Protein AF-A0A535DLZ4-F1 (afdb_monomer)

Sequence (95 aa):
MPPQVMLQLVRQTFESFIEKREPRIKQYFPFAGERAGAFIVEAGSAEELSDVITDLPYSGVVDVTIHPLTTIEQSLKTIKKAEQRAAQMAPAIAR

Mean predicted aligned error: 6.4 Å

Solvent-accessible surface area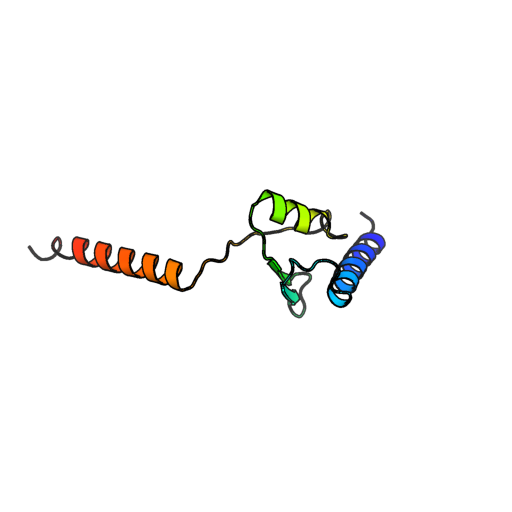 (backbone atoms only — not comparable to full-atom values): 5992 Å² total; per-residue (Å²): 130,60,71,70,58,54,54,49,26,45,48,53,37,55,51,38,57,76,68,53,73,55,78,43,56,73,45,78,44,76,41,89,98,52,102,49,64,50,72,45,69,66,58,97,43,72,65,54,44,47,52,59,49,63,71,37,67,37,40,93,79,56,89,86,86,87,76,90,83,77,54,71,67,60,50,51,54,51,51,54,55,48,53,54,52,54,60,70,60,58,79,75,77,83,121

Radius of gyration: 20.6 Å; Cα contacts (8 Å, |Δi|>4): 52; chains: 1; bounding box: 36×24×64 Å

pLDDT: mean 90.44, std 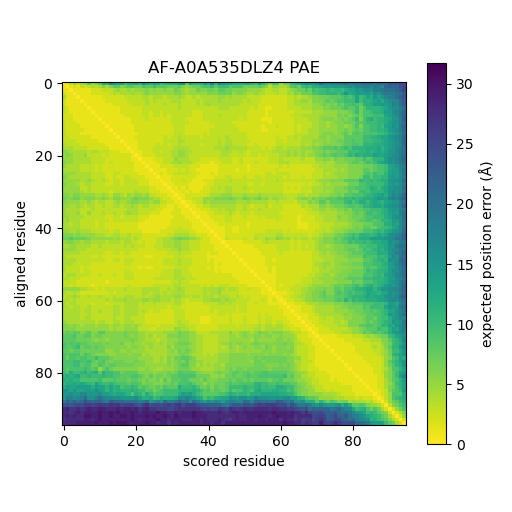9.7, range [42.84, 96.94]

Foldseek 3Di:
DDPVLLVVLVVVLVVCVVVCVDVQFPDKADDPPDPDIDTRGDDPDPVRVVVVLVPRSNSVPDDDDDDDDDDPVVVVVVVVVVVVVVVVPPPPPPD

Structure (mmCIF, N/CA/C/O backbone):
data_AF-A0A535DLZ4-F1
#
_entry.id   AF-A0A535DLZ4-F1
#
loop_
_atom_site.group_PDB
_atom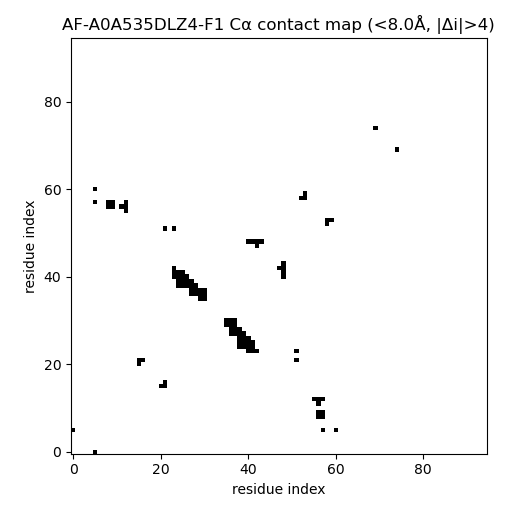_site.id
_atom_site.type_symbol
_atom_site.label_atom_id
_atom_site.label_alt_id
_atom_site.label_comp_id
_atom_site.label_asym_id
_atom_site.label_entity_id
_atom_site.label_seq_id
_atom_site.pdbx_PDB_ins_code
_atom_site.Cartn_x
_atom_site.Cartn_y
_atom_site.Cartn_z
_atom_site.occupancy
_atom_site.B_iso_or_equiv
_atom_site.auth_seq_id
_atom_site.auth_comp_id
_atom_site.auth_asym_id
_atom_site.auth_atom_id
_atom_site.pdbx_PDB_model_num
ATOM 1 N N . MET A 1 1 ? 13.490 -15.076 -13.594 1.00 76.56 1 MET A N 1
ATOM 2 C CA . MET A 1 1 ? 13.636 -13.896 -14.477 1.00 76.56 1 MET A CA 1
ATOM 3 C C . MET A 1 1 ? 15.086 -13.416 -14.436 1.00 76.56 1 MET A C 1
ATOM 5 O O . MET A 1 1 ? 15.669 -13.491 -13.358 1.00 76.56 1 MET A O 1
ATOM 9 N N . PRO A 1 2 ? 15.692 -12.960 -15.549 1.00 90.81 2 PRO A N 1
ATOM 10 C CA . PRO A 1 2 ? 17.043 -12.399 -15.519 1.00 90.81 2 PRO A CA 1
ATOM 11 C C . PRO A 1 2 ? 17.127 -11.165 -14.598 1.00 90.81 2 PRO A C 1
ATOM 13 O O . PRO A 1 2 ? 16.201 -10.348 -14.617 1.00 90.81 2 PRO A O 1
ATOM 16 N N . PRO A 1 3 ? 18.216 -10.977 -13.828 1.00 88.75 3 PRO A N 1
ATOM 17 C CA . PRO A 1 3 ? 18.356 -9.848 -12.902 1.00 88.75 3 PRO A CA 1
ATOM 18 C C . PRO A 1 3 ? 18.161 -8.469 -13.539 1.00 88.75 3 PRO A C 1
ATOM 20 O O . PRO A 1 3 ? 17.556 -7.588 -12.935 1.00 88.75 3 PRO A O 1
ATOM 23 N N . GLN A 1 4 ? 18.621 -8.287 -14.776 1.00 91.88 4 GLN A N 1
ATOM 24 C CA . GLN A 1 4 ? 18.495 -7.031 -15.515 1.00 91.88 4 GLN A CA 1
ATOM 25 C C . GLN A 1 4 ? 17.030 -6.674 -15.780 1.00 91.88 4 GLN A C 1
ATOM 27 O O . GLN A 1 4 ? 16.655 -5.511 -15.669 1.00 91.88 4 GLN A O 1
ATOM 32 N N . VAL A 1 5 ? 16.198 -7.674 -16.082 1.00 92.75 5 VAL A N 1
ATOM 33 C CA . VAL A 1 5 ? 14.765 -7.474 -16.327 1.00 92.75 5 VAL A CA 1
ATOM 34 C C . VAL A 1 5 ? 14.059 -7.102 -15.022 1.00 92.75 5 VAL A C 1
ATOM 36 O O . VAL A 1 5 ? 13.290 -6.149 -15.007 1.00 92.75 5 VAL A O 1
ATOM 39 N N . MET A 1 6 ? 14.393 -7.759 -13.903 1.00 90.62 6 MET A N 1
ATOM 40 C CA . MET A 1 6 ? 13.836 -7.400 -12.589 1.00 90.62 6 MET A CA 1
ATOM 41 C C . MET A 1 6 ? 14.154 -5.947 -12.215 1.00 90.62 6 MET A C 1
ATOM 43 O O . MET A 1 6 ? 13.264 -5.202 -11.817 1.00 90.62 6 MET A O 1
ATOM 47 N N . LEU A 1 7 ? 15.406 -5.515 -12.398 1.00 91.38 7 LEU A N 1
ATOM 48 C CA . LEU A 1 7 ? 15.806 -4.133 -12.121 1.00 91.38 7 LEU A CA 1
ATOM 49 C C . LEU A 1 7 ? 15.072 -3.119 -13.012 1.00 91.38 7 LEU A C 1
ATOM 51 O O . LEU A 1 7 ? 14.743 -2.030 -12.546 1.00 91.38 7 LEU A O 1
ATOM 55 N N . GLN A 1 8 ? 14.784 -3.469 -14.269 1.00 94.12 8 GLN A N 1
ATOM 56 C CA . GLN A 1 8 ? 13.995 -2.618 -15.160 1.00 94.12 8 GLN A CA 1
ATOM 57 C C . GLN A 1 8 ? 12.538 -2.491 -14.704 1.00 94.12 8 GLN A C 1
ATOM 59 O O . GLN A 1 8 ? 12.035 -1.371 -14.672 1.00 94.12 8 GLN A O 1
ATOM 64 N N . LEU A 1 9 ? 11.892 -3.592 -14.307 1.00 93.44 9 LEU A N 1
ATOM 65 C CA . LEU A 1 9 ? 10.520 -3.578 -13.782 1.00 93.44 9 LEU A CA 1
ATOM 66 C C . LEU A 1 9 ? 10.411 -2.747 -12.501 1.00 93.44 9 LEU A C 1
ATOM 68 O O . LEU A 1 9 ? 9.501 -1.931 -12.349 1.00 93.44 9 LEU A O 1
ATOM 72 N N . VAL A 1 10 ? 11.380 -2.906 -11.595 1.00 91.75 10 VAL A N 1
ATOM 73 C CA . VAL A 1 10 ? 11.448 -2.106 -10.369 1.00 91.75 10 VAL A CA 1
ATOM 74 C C . VAL A 1 10 ? 11.596 -0.625 -10.711 1.00 91.75 10 VAL A C 1
ATOM 76 O O . VAL A 1 10 ? 10.802 0.184 -10.237 1.00 91.75 10 VAL A O 1
ATOM 79 N N . ARG A 1 11 ? 12.545 -0.261 -11.585 1.00 93.62 11 ARG A N 1
ATOM 80 C CA . ARG A 1 11 ? 12.735 1.131 -12.022 1.00 93.62 11 ARG A CA 1
ATOM 81 C C . ARG A 1 11 ? 11.459 1.722 -12.627 1.00 93.62 11 ARG A C 1
ATOM 83 O O . ARG A 1 11 ? 11.044 2.788 -12.189 1.00 93.62 11 ARG A O 1
ATOM 90 N N . GLN A 1 12 ? 10.823 1.016 -13.563 1.00 94.81 12 GLN A N 1
ATOM 91 C CA . GLN A 1 12 ? 9.575 1.458 -14.200 1.00 94.81 12 GLN A CA 1
ATOM 92 C C . GLN A 1 12 ? 8.462 1.700 -13.180 1.00 94.81 12 GLN A C 1
ATOM 94 O O . GLN A 1 12 ? 7.699 2.654 -13.306 1.00 94.81 12 GLN A O 1
ATOM 99 N N . THR A 1 13 ? 8.387 0.863 -12.144 1.00 92.94 13 THR A N 1
ATOM 100 C CA . THR A 1 13 ? 7.392 1.031 -11.085 1.00 92.94 13 THR A CA 1
ATOM 101 C C . THR A 1 13 ? 7.632 2.321 -10.296 1.00 92.94 13 THR A C 1
ATOM 103 O O . THR A 1 13 ? 6.716 3.125 -10.139 1.00 92.94 13 THR A O 1
ATOM 106 N N . PHE A 1 14 ? 8.870 2.592 -9.873 1.00 92.50 14 PHE A N 1
ATOM 107 C CA . PHE A 1 14 ? 9.182 3.838 -9.161 1.00 92.50 14 PHE A CA 1
ATOM 108 C C . PHE A 1 14 ? 9.042 5.089 -10.042 1.00 92.50 14 PHE A C 1
ATOM 110 O O . PHE A 1 14 ? 8.547 6.110 -9.566 1.00 92.50 14 PHE A O 1
ATOM 117 N N . GLU A 1 15 ? 9.401 5.012 -11.326 1.00 94.12 15 GLU A N 1
ATOM 118 C CA . GLU A 1 15 ? 9.138 6.078 -12.305 1.00 94.12 15 GLU A CA 1
ATOM 119 C C . GLU A 1 15 ? 7.628 6.363 -12.416 1.00 94.12 15 GLU A C 1
ATOM 121 O O . GLU A 1 15 ? 7.215 7.521 -12.352 1.00 94.12 15 GLU A O 1
ATOM 126 N N . SER A 1 16 ? 6.783 5.324 -12.451 1.00 92.12 16 SER A N 1
ATOM 127 C CA . SER A 1 16 ? 5.321 5.488 -12.491 1.00 92.12 16 SER A CA 1
ATOM 128 C C . SER A 1 16 ? 4.745 6.207 -11.262 1.00 92.12 16 SER A C 1
ATOM 130 O O . SER A 1 16 ? 3.757 6.938 -11.383 1.00 92.12 16 SER A O 1
ATOM 132 N N . PHE A 1 17 ? 5.377 6.056 -10.091 1.00 90.62 17 PHE A N 1
ATOM 133 C CA . PHE A 1 17 ? 4.977 6.750 -8.864 1.00 90.62 17 PHE A CA 1
ATOM 134 C C . PHE A 1 17 ? 5.367 8.228 -8.879 1.00 90.62 17 PHE A C 1
ATOM 136 O O . PHE A 1 17 ? 4.573 9.069 -8.459 1.00 90.62 17 PHE A O 1
ATOM 143 N N . ILE A 1 18 ? 6.547 8.562 -9.413 1.00 91.69 18 ILE A N 1
ATOM 144 C CA . ILE A 1 18 ? 6.967 9.958 -9.623 1.00 91.69 18 ILE A CA 1
ATOM 145 C C . ILE A 1 18 ? 5.992 10.660 -10.576 1.00 91.69 18 ILE A C 1
ATOM 147 O O . ILE A 1 18 ? 5.585 11.796 -10.332 1.00 91.69 18 ILE A O 1
ATOM 151 N N . GLU A 1 19 ? 5.567 9.957 -11.624 1.00 93.38 19 GLU A N 1
ATOM 152 C CA . GLU A 1 19 ? 4.591 10.438 -12.603 1.00 93.38 19 GLU A CA 1
ATOM 153 C C . GLU A 1 19 ? 3.137 10.405 -12.100 1.00 93.38 19 GLU A C 1
ATOM 155 O O . GLU A 1 19 ? 2.240 10.877 -12.797 1.00 93.38 19 GLU A O 1
ATOM 160 N N . LYS A 1 20 ? 2.892 9.880 -10.891 1.00 91.06 20 LYS A N 1
ATOM 161 C CA . LYS A 1 20 ? 1.564 9.765 -10.264 1.00 91.06 20 LYS A CA 1
ATOM 162 C C . LYS A 1 20 ? 0.534 9.047 -11.148 1.00 91.06 20 LYS A C 1
ATOM 164 O O . LYS A 1 20 ? -0.631 9.441 -11.185 1.00 91.06 20 LYS A O 1
ATOM 169 N N . ARG A 1 21 ? 0.955 7.992 -11.858 1.00 92.19 21 ARG A N 1
ATOM 170 C CA . ARG A 1 21 ? 0.079 7.242 -12.780 1.00 92.19 21 ARG A CA 1
ATOM 171 C C . ARG A 1 21 ? -1.056 6.497 -12.079 1.00 92.19 21 ARG A C 1
ATOM 173 O O . ARG A 1 21 ? -2.104 6.311 -12.684 1.00 92.19 21 ARG A O 1
ATOM 180 N N . GLU A 1 22 ? -0.855 6.101 -10.824 1.00 94.38 22 GLU A N 1
ATOM 181 C CA . GLU A 1 22 ? -1.861 5.419 -10.008 1.00 94.38 22 GLU A CA 1
ATOM 182 C C . GLU A 1 22 ? -2.318 6.326 -8.845 1.00 94.38 22 GLU A C 1
ATOM 184 O O . GLU A 1 22 ? -1.636 6.403 -7.819 1.00 94.38 22 GLU A O 1
ATOM 189 N N . PRO A 1 23 ? -3.453 7.042 -8.974 1.00 93.81 23 PRO A N 1
ATOM 190 C CA . PRO A 1 23 ? -3.930 7.992 -7.965 1.00 93.81 23 PRO A CA 1
ATOM 191 C C . PRO A 1 23 ? -4.460 7.337 -6.679 1.00 93.81 23 PRO A C 1
ATOM 193 O O . PRO A 1 23 ? -4.696 8.040 -5.686 1.00 93.81 23 PRO A O 1
ATOM 196 N N . ARG A 1 24 ? -4.684 6.016 -6.671 1.00 95.69 24 ARG A N 1
ATOM 197 C CA . ARG A 1 24 ? -5.092 5.262 -5.474 1.00 95.69 24 ARG A CA 1
ATOM 198 C C . ARG A 1 24 ? -3.930 5.048 -4.506 1.00 95.69 24 ARG A C 1
ATOM 200 O O . ARG A 1 24 ? -4.158 4.964 -3.300 1.00 95.69 24 ARG A O 1
ATOM 207 N N . ILE A 1 25 ? -2.685 5.050 -4.988 1.00 95.44 25 ILE A N 1
ATOM 208 C CA . ILE A 1 25 ? -1.490 5.031 -4.133 1.00 95.44 25 ILE A CA 1
ATOM 209 C C . ILE A 1 25 ? -1.254 6.446 -3.599 1.00 95.44 25 ILE A C 1
ATOM 211 O O . ILE A 1 25 ? -0.789 7.339 -4.304 1.00 95.44 25 ILE A O 1
ATOM 215 N N . LYS A 1 26 ? -1.590 6.669 -2.327 1.00 94.56 26 LYS A N 1
ATOM 216 C CA . LYS A 1 26 ? -1.533 7.997 -1.693 1.00 94.56 26 LYS A CA 1
ATOM 217 C C . LYS A 1 26 ? -0.162 8.342 -1.156 1.00 94.56 26 LYS A C 1
ATOM 219 O O . LYS A 1 26 ? 0.215 9.510 -1.142 1.00 94.56 26 LYS A O 1
ATOM 224 N N . GLN A 1 27 ? 0.549 7.339 -0.657 1.00 93.88 27 GLN A N 1
ATOM 225 C CA . GLN A 1 27 ? 1.867 7.504 -0.062 1.00 93.88 27 GLN A CA 1
ATOM 226 C C . GLN A 1 27 ? 2.729 6.285 -0.364 1.00 93.88 27 GLN A C 1
ATOM 228 O O . GLN A 1 27 ? 2.227 5.163 -0.451 1.00 93.88 27 GLN A O 1
ATOM 233 N N . TYR A 1 28 ? 4.028 6.525 -0.491 1.00 93.69 28 TYR A N 1
ATOM 234 C CA . TYR A 1 28 ? 5.046 5.515 -0.732 1.00 93.69 28 TYR A CA 1
ATOM 235 C C . TYR A 1 28 ? 6.207 5.730 0.238 1.00 93.69 28 TYR A C 1
ATOM 237 O O . TYR A 1 28 ? 6.687 6.847 0.426 1.00 93.69 28 TYR A O 1
ATOM 245 N N . PHE A 1 29 ? 6.662 4.641 0.844 1.00 94.38 29 PHE A N 1
ATOM 246 C CA . PHE A 1 29 ? 7.716 4.625 1.848 1.00 94.38 29 PHE A CA 1
ATOM 247 C C . PHE A 1 29 ? 8.754 3.570 1.465 1.00 94.38 29 PHE A C 1
ATOM 249 O O . PHE A 1 29 ? 8.662 2.432 1.925 1.00 94.38 29 PHE A O 1
ATOM 256 N N . PRO A 1 30 ? 9.721 3.896 0.591 1.00 92.81 30 PRO A N 1
ATOM 257 C CA . PRO A 1 30 ? 10.853 3.010 0.350 1.00 92.81 30 PRO A CA 1
ATOM 258 C C . PRO A 1 30 ? 11.695 2.886 1.627 1.00 92.81 30 PRO A C 1
ATOM 260 O O . PRO A 1 30 ? 12.003 3.891 2.272 1.00 92.81 30 PRO A O 1
ATOM 263 N N . PHE A 1 31 ? 12.068 1.662 2.002 1.00 93.88 31 PHE A N 1
ATOM 264 C CA . PHE A 1 31 ? 12.853 1.412 3.211 1.00 93.88 31 PHE A CA 1
ATOM 265 C C . PHE A 1 31 ? 14.346 1.584 2.917 1.00 93.88 31 PHE A C 1
ATOM 267 O O . PHE A 1 31 ? 14.893 1.009 1.975 1.00 93.88 31 PHE A O 1
ATOM 274 N N . ALA A 1 32 ? 15.021 2.420 3.705 1.00 92.88 32 ALA A N 1
ATOM 275 C CA . ALA A 1 32 ? 16.417 2.764 3.466 1.00 92.88 32 ALA A CA 1
ATOM 276 C C . ALA A 1 32 ? 17.329 1.533 3.614 1.00 92.88 32 ALA A C 1
ATOM 278 O O . ALA A 1 32 ? 17.378 0.913 4.669 1.00 92.88 32 ALA A O 1
ATOM 279 N N . GLY A 1 33 ? 18.084 1.211 2.559 1.00 91.88 33 GLY A N 1
ATOM 280 C CA . GLY A 1 33 ? 19.009 0.070 2.546 1.00 91.88 33 GLY A CA 1
ATOM 281 C C . GLY A 1 33 ? 18.355 -1.286 2.266 1.00 91.88 33 GLY A C 1
ATOM 282 O O . GLY A 1 33 ? 19.062 -2.289 2.184 1.00 91.88 33 GLY A O 1
ATOM 283 N N . GLU A 1 34 ? 17.039 -1.327 2.054 1.00 91.00 34 GLU A N 1
ATOM 284 C CA . GLU A 1 34 ? 16.288 -2.558 1.818 1.00 91.00 34 GLU A CA 1
ATOM 285 C C . GLU A 1 34 ? 15.673 -2.588 0.415 1.00 91.00 34 GLU A C 1
ATOM 287 O O . GLU A 1 34 ? 15.374 -1.563 -0.196 1.00 91.00 34 GLU A O 1
ATOM 292 N N . ARG A 1 35 ? 15.443 -3.797 -0.106 1.00 89.00 35 ARG A N 1
ATOM 293 C CA . ARG A 1 35 ? 14.664 -4.016 -1.338 1.00 89.00 35 ARG A CA 1
ATOM 294 C C . ARG A 1 35 ? 13.187 -4.189 -0.996 1.00 89.00 35 ARG A C 1
ATOM 296 O O . ARG A 1 35 ? 12.567 -5.173 -1.383 1.00 89.00 35 ARG A O 1
ATOM 303 N N . ALA A 1 36 ? 12.669 -3.254 -0.213 1.00 91.50 36 ALA A N 1
ATOM 304 C CA . ALA A 1 36 ? 11.328 -3.292 0.336 1.00 91.50 36 ALA A CA 1
ATOM 305 C C . ALA A 1 36 ? 10.784 -1.871 0.512 1.00 91.50 36 ALA A C 1
ATOM 307 O O . ALA A 1 36 ? 11.518 -0.878 0.490 1.00 91.50 36 ALA A O 1
ATOM 308 N N . GLY A 1 37 ? 9.474 -1.780 0.678 1.00 92.81 37 GLY A N 1
ATOM 309 C CA . GLY A 1 37 ? 8.798 -0.535 0.983 1.00 92.81 37 GLY A CA 1
ATOM 310 C C . GLY A 1 37 ? 7.349 -0.782 1.358 1.00 92.81 37 GLY A C 1
ATOM 311 O O . GLY A 1 37 ? 6.841 -1.895 1.227 1.00 92.81 37 GLY A O 1
ATOM 312 N N . ALA A 1 38 ? 6.689 0.274 1.811 1.00 94.94 38 ALA A N 1
ATOM 313 C CA . ALA A 1 38 ? 5.266 0.263 2.104 1.00 94.94 38 ALA A CA 1
ATOM 314 C C . ALA A 1 38 ? 4.520 1.283 1.246 1.00 94.94 38 ALA A C 1
ATOM 316 O O . ALA A 1 38 ? 5.042 2.353 0.921 1.00 94.94 38 ALA A O 1
ATOM 317 N N . PHE A 1 39 ? 3.267 0.962 0.939 1.00 94.44 39 PHE A N 1
ATOM 318 C CA . PHE A 1 39 ? 2.346 1.845 0.236 1.00 94.44 39 PHE A CA 1
ATOM 319 C C . PHE A 1 39 ? 1.084 2.035 1.063 1.00 94.44 39 PHE A C 1
ATOM 321 O O . PHE A 1 39 ? 0.610 1.106 1.715 1.00 94.44 39 PHE A O 1
ATOM 328 N N . ILE A 1 40 ? 0.528 3.242 1.005 1.00 95.56 40 ILE A N 1
ATOM 329 C CA . ILE A 1 40 ? -0.825 3.512 1.487 1.00 95.56 40 ILE A CA 1
ATOM 330 C C . ILE A 1 40 ? -1.718 3.572 0.260 1.00 95.56 40 ILE A C 1
ATOM 332 O O . ILE A 1 40 ? -1.613 4.506 -0.537 1.00 95.56 40 ILE A O 1
ATO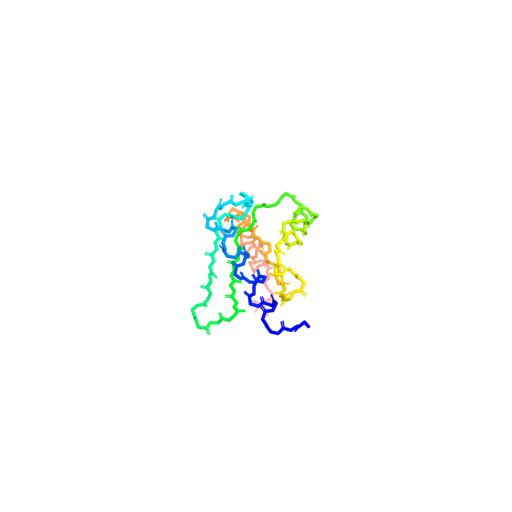M 336 N N . VAL A 1 41 ? -2.567 2.561 0.112 1.00 95.88 41 VAL A N 1
ATOM 337 C CA . VAL A 1 41 ? -3.483 2.421 -1.019 1.00 95.88 41 VAL A CA 1
ATOM 338 C C . VAL A 1 41 ? -4.901 2.680 -0.535 1.00 95.88 41 VAL A C 1
ATOM 340 O O . VAL A 1 41 ? -5.357 2.068 0.429 1.00 95.88 41 VAL A O 1
ATOM 343 N N . GLU A 1 42 ? -5.590 3.603 -1.195 1.00 95.06 42 GLU A N 1
ATOM 344 C CA . GLU A 1 42 ? -7.029 3.783 -1.041 1.00 95.06 42 GLU A CA 1
ATOM 345 C C . GLU A 1 42 ? -7.742 2.832 -2.005 1.00 95.06 42 GLU A C 1
ATOM 347 O O . GLU A 1 42 ? -7.598 2.962 -3.216 1.00 95.06 42 GLU A O 1
ATOM 352 N N . ALA A 1 43 ? -8.492 1.875 -1.463 1.00 93.88 43 ALA A N 1
ATOM 353 C CA . ALA A 1 43 ? -9.315 0.950 -2.232 1.00 93.88 43 ALA A CA 1
ATOM 354 C C . ALA A 1 43 ? -10.623 0.692 -1.474 1.00 93.88 43 ALA A C 1
ATOM 356 O O . ALA A 1 43 ? -10.617 0.520 -0.252 1.00 93.88 43 ALA A O 1
ATOM 357 N N . GLY A 1 44 ? -11.745 0.671 -2.190 1.00 91.12 44 GLY A N 1
ATOM 358 C CA . GLY A 1 44 ? -13.070 0.392 -1.636 1.00 91.12 44 GLY A CA 1
ATOM 359 C C . GLY A 1 44 ? -13.373 -1.100 -1.485 1.00 91.12 44 GLY A C 1
ATOM 360 O O . GLY A 1 44 ? -14.345 -1.463 -0.823 1.00 91.12 44 GLY A O 1
ATOM 361 N N . SER A 1 45 ? -12.558 -1.968 -2.089 1.00 92.75 45 SER A N 1
ATOM 362 C CA . SER A 1 45 ? -12.729 -3.423 -2.075 1.00 92.75 45 SER A CA 1
ATOM 363 C C . SER A 1 45 ? -11.391 -4.158 -2.192 1.00 92.75 45 SER A C 1
ATOM 365 O O . SER A 1 45 ? -10.366 -3.564 -2.535 1.00 92.75 45 SER A O 1
ATOM 367 N N . ALA A 1 46 ? -11.394 -5.459 -1.891 1.00 91.06 46 ALA A N 1
ATOM 368 C CA . ALA A 1 46 ? -10.210 -6.301 -2.052 1.00 91.06 46 ALA A CA 1
ATOM 369 C C . ALA A 1 46 ? -9.864 -6.501 -3.534 1.00 91.06 46 ALA A C 1
ATOM 371 O O . ALA A 1 46 ? -8.690 -6.563 -3.885 1.00 91.06 46 ALA A O 1
ATOM 372 N N . GLU A 1 47 ? -10.880 -6.554 -4.393 1.00 94.25 47 GLU A N 1
ATOM 373 C CA . GLU A 1 47 ? -10.754 -6.641 -5.843 1.00 94.25 47 GLU A CA 1
ATOM 374 C C . GLU A 1 47 ? -10.051 -5.399 -6.394 1.00 94.25 47 GLU A C 1
ATOM 376 O O . GLU A 1 47 ? -9.041 -5.517 -7.077 1.00 94.25 47 GLU A O 1
ATOM 381 N N . GLU A 1 48 ? -10.500 -4.206 -5.995 1.00 94.81 48 GLU A N 1
ATOM 382 C CA . GLU A 1 48 ? -9.863 -2.954 -6.412 1.00 94.81 48 GLU A CA 1
ATOM 383 C C . GLU A 1 48 ? -8.407 -2.861 -5.933 1.00 94.81 48 GLU A C 1
ATOM 385 O O . GLU A 1 48 ? -7.538 -2.389 -6.667 1.00 94.81 48 GLU A O 1
ATOM 390 N N . LEU A 1 49 ? -8.119 -3.330 -4.714 1.00 94.94 49 LEU A N 1
ATOM 391 C CA . LEU A 1 49 ? -6.747 -3.406 -4.213 1.00 94.94 49 LEU A CA 1
ATOM 392 C C . LEU A 1 49 ? -5.904 -4.394 -5.030 1.00 94.94 49 LEU A C 1
ATOM 394 O O . LEU A 1 49 ? -4.741 -4.110 -5.315 1.00 94.94 49 LEU A O 1
ATOM 398 N N . SER A 1 50 ? -6.477 -5.541 -5.400 1.00 93.81 50 SER A N 1
ATOM 399 C CA . SER A 1 50 ? -5.812 -6.526 -6.249 1.00 93.81 50 SER A CA 1
ATOM 400 C C . SER A 1 50 ? -5.445 -5.910 -7.593 1.00 93.81 50 SER A C 1
ATOM 402 O O . SER A 1 50 ? -4.286 -6.021 -7.979 1.00 93.81 50 SER A O 1
ATOM 404 N N . ASP A 1 51 ? -6.377 -5.208 -8.242 1.00 94.81 51 ASP A N 1
ATOM 405 C CA . ASP A 1 51 ? -6.145 -4.540 -9.527 1.00 94.81 51 ASP A CA 1
ATOM 406 C C . ASP A 1 51 ? -4.970 -3.554 -9.436 1.00 94.81 51 ASP A C 1
ATOM 408 O O . ASP A 1 51 ? -4.035 -3.624 -10.235 1.00 94.81 51 ASP A O 1
ATOM 412 N N . VAL A 1 52 ? -4.956 -2.700 -8.399 1.00 95.00 52 VAL A N 1
ATOM 413 C CA . VAL A 1 52 ? -3.845 -1.761 -8.145 1.00 95.00 52 VAL A CA 1
ATOM 414 C C . VAL A 1 52 ? -2.512 -2.491 -8.050 1.00 95.00 52 VAL A C 1
ATOM 416 O O . VAL A 1 52 ? -1.531 -2.055 -8.644 1.00 95.00 52 VAL A O 1
ATOM 419 N N . ILE A 1 53 ? -2.449 -3.575 -7.274 1.00 94.00 53 ILE A N 1
ATOM 420 C CA . ILE A 1 53 ? -1.204 -4.311 -7.040 1.00 94.00 53 ILE A CA 1
ATOM 421 C C . ILE A 1 53 ? -0.749 -5.015 -8.319 1.00 94.00 53 ILE A C 1
ATOM 423 O O . ILE A 1 53 ? 0.440 -4.980 -8.633 1.00 94.00 53 ILE A O 1
ATOM 427 N N . THR A 1 54 ? -1.662 -5.652 -9.055 1.00 94.25 54 THR A N 1
ATOM 428 C CA . THR A 1 54 ? -1.325 -6.423 -10.258 1.00 94.25 54 THR A CA 1
ATOM 429 C C . THR A 1 54 ? -0.884 -5.543 -11.419 1.00 94.25 54 THR A C 1
ATOM 431 O O . THR A 1 54 ? -0.014 -5.967 -12.182 1.00 94.25 54 THR A O 1
ATOM 434 N N . ASP A 1 55 ? -1.405 -4.317 -11.507 1.00 94.44 55 ASP A N 1
ATOM 435 C CA . ASP A 1 55 ? -1.048 -3.341 -12.542 1.00 94.44 55 ASP A CA 1
ATOM 436 C C . ASP A 1 55 ? 0.372 -2.771 -12.376 1.00 94.44 55 ASP A C 1
ATOM 438 O O . ASP A 1 55 ? 0.925 -2.173 -13.306 1.00 94.44 55 ASP A O 1
ATOM 442 N N . LEU A 1 56 ? 1.009 -2.965 -11.214 1.00 94.00 56 LEU A N 1
ATOM 443 C CA . LEU A 1 56 ? 2.386 -2.527 -10.998 1.00 94.00 56 LEU A CA 1
ATOM 444 C C . LEU A 1 56 ? 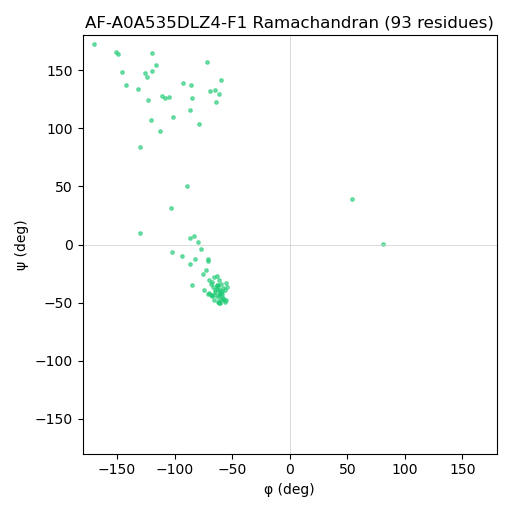3.362 -3.375 -11.829 1.00 94.00 56 LEU A C 1
ATOM 446 O O . LEU A 1 56 ? 3.328 -4.603 -11.743 1.00 94.00 56 LEU A O 1
ATOM 450 N N . PRO A 1 57 ? 4.315 -2.765 -12.565 1.00 93.75 57 PRO A N 1
ATOM 451 C CA . PRO A 1 57 ? 5.245 -3.516 -13.412 1.00 93.75 57 PRO A CA 1
ATOM 452 C C . PRO A 1 57 ? 6.038 -4.608 -12.677 1.00 93.75 57 PRO A C 1
ATOM 454 O O . PRO A 1 57 ? 6.345 -5.649 -13.254 1.00 93.75 57 PRO A O 1
ATOM 457 N N . TYR A 1 58 ? 6.379 -4.400 -11.403 1.00 93.50 58 TYR A N 1
ATOM 458 C CA . TYR A 1 58 ? 7.111 -5.383 -10.598 1.00 93.50 58 TYR A CA 1
ATOM 459 C C . TYR A 1 58 ? 6.229 -6.431 -9.887 1.00 93.50 58 TYR A C 1
ATOM 461 O O . TYR A 1 58 ? 6.753 -7.194 -9.079 1.00 93.50 58 TYR A O 1
ATOM 469 N N . SER A 1 59 ? 4.910 -6.462 -10.124 1.00 92.50 59 SER A N 1
ATOM 470 C CA . SER A 1 59 ? 3.947 -7.219 -9.301 1.00 92.50 59 SER A CA 1
ATOM 471 C C . SER A 1 59 ? 4.243 -8.719 -9.265 1.00 92.50 59 SER A C 1
ATOM 473 O O . SER A 1 59 ? 4.106 -9.363 -8.231 1.00 92.50 59 SER A O 1
ATOM 475 N N . GLY A 1 60 ? 4.752 -9.267 -10.370 1.00 90.31 60 GLY A N 1
ATOM 476 C CA . GLY A 1 60 ? 5.151 -10.671 -10.478 1.00 90.31 60 GLY A CA 1
ATOM 477 C C . GLY A 1 60 ? 6.521 -11.023 -9.882 1.00 90.31 60 GLY A C 1
ATOM 478 O O . GLY A 1 60 ? 6.961 -12.161 -10.043 1.00 90.31 60 GLY A O 1
ATOM 479 N N . VAL A 1 61 ? 7.239 -10.074 -9.269 1.00 90.19 61 VAL A N 1
ATOM 480 C CA . VAL A 1 61 ? 8.588 -10.297 -8.707 1.00 90.19 61 VAL A CA 1
ATOM 481 C C . VAL A 1 61 ? 8.748 -9.805 -7.266 1.00 90.19 61 VAL A C 1
ATOM 483 O O . VAL A 1 61 ? 9.872 -9.759 -6.765 1.00 90.19 61 VAL A O 1
ATOM 486 N N . VAL A 1 62 ? 7.648 -9.437 -6.606 1.00 91.44 62 VAL A N 1
ATOM 487 C CA . VAL A 1 62 ? 7.630 -8.973 -5.215 1.00 91.44 62 VAL A CA 1
ATOM 488 C C . VAL A 1 62 ? 6.653 -9.795 -4.385 1.00 91.44 62 VAL A C 1
ATOM 490 O O . VAL A 1 62 ? 5.612 -10.222 -4.878 1.00 91.44 62 VAL A O 1
ATOM 493 N N . ASP A 1 63 ? 6.977 -9.971 -3.108 1.00 93.25 63 ASP A N 1
ATOM 494 C CA . ASP A 1 63 ? 6.022 -10.457 -2.118 1.00 93.25 63 ASP A CA 1
ATOM 495 C C . ASP A 1 63 ? 5.220 -9.275 -1.567 1.00 93.25 63 ASP A C 1
ATOM 497 O O . ASP A 1 63 ? 5.777 -8.210 -1.282 1.00 93.25 63 ASP A O 1
ATOM 501 N N . VAL A 1 64 ? 3.909 -9.459 -1.405 1.00 93.38 64 VAL A N 1
ATOM 502 C CA . VAL A 1 64 ? 3.007 -8.411 -0.916 1.00 93.38 64 VAL A CA 1
ATOM 503 C C . VAL A 1 64 ? 2.274 -8.888 0.329 1.00 93.38 64 VAL A C 1
ATOM 505 O O . VAL A 1 64 ? 1.562 -9.891 0.306 1.00 93.38 64 VAL A O 1
ATOM 508 N N . THR A 1 65 ? 2.404 -8.117 1.407 1.00 94.81 65 THR A N 1
ATOM 509 C CA . THR A 1 65 ? 1.633 -8.297 2.641 1.00 94.81 65 THR A CA 1
ATOM 510 C C . THR A 1 65 ? 0.672 -7.129 2.800 1.00 94.81 65 THR A C 1
ATOM 512 O O . THR A 1 65 ? 1.078 -5.968 2.749 1.00 94.81 65 THR A O 1
ATOM 515 N N . ILE A 1 66 ? -0.609 -7.433 3.005 1.00 94.56 66 ILE A N 1
ATOM 5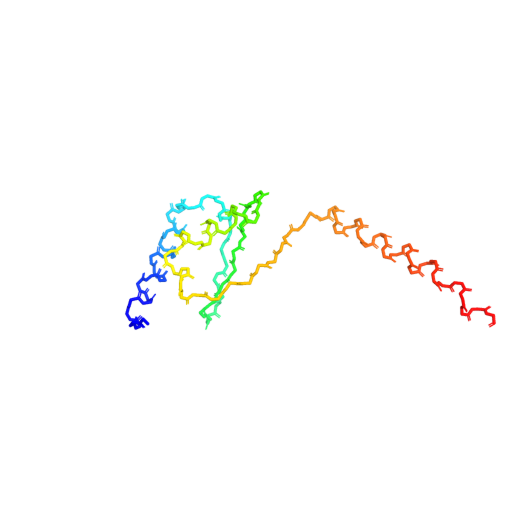16 C CA . ILE A 1 66 ? -1.675 -6.432 3.081 1.00 94.56 66 ILE A CA 1
ATOM 517 C C . ILE A 1 66 ? -2.109 -6.254 4.535 1.00 94.56 66 ILE A C 1
ATOM 519 O O . ILE A 1 66 ? -2.501 -7.210 5.204 1.00 94.56 66 ILE A O 1
ATOM 523 N N . HIS A 1 67 ? -2.097 -5.005 5.001 1.00 94.12 67 HIS A N 1
ATOM 524 C CA . HIS A 1 67 ? -2.599 -4.613 6.315 1.00 94.12 67 HIS A CA 1
ATOM 525 C C . HIS A 1 67 ? -3.725 -3.584 6.151 1.00 94.12 67 HIS A C 1
ATOM 527 O O . HIS A 1 67 ? -3.444 -2.434 5.807 1.00 94.12 67 HIS A O 1
ATOM 533 N N . PRO A 1 68 ? -4.997 -3.959 6.389 1.00 91.88 68 PRO A N 1
ATOM 534 C CA . PRO A 1 68 ? -6.107 -3.017 6.328 1.00 91.88 68 PRO A CA 1
ATOM 535 C C . PRO A 1 68 ? -5.940 -1.905 7.363 1.00 91.88 68 PRO A C 1
ATOM 537 O O . PRO A 1 68 ? -5.740 -2.169 8.551 1.00 91.88 68 PRO A O 1
ATOM 540 N N . LEU A 1 69 ? -6.061 -0.658 6.9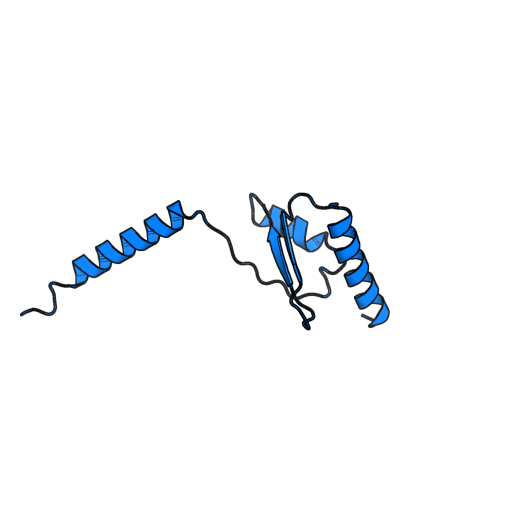15 1.00 91.06 69 LEU A N 1
ATOM 541 C CA . LEU A 1 69 ? -6.074 0.502 7.796 1.00 91.06 69 LEU A CA 1
ATOM 542 C C . LEU A 1 69 ? -7.514 0.848 8.161 1.00 91.06 69 LEU A C 1
ATOM 544 O O . LEU A 1 69 ? -8.426 0.788 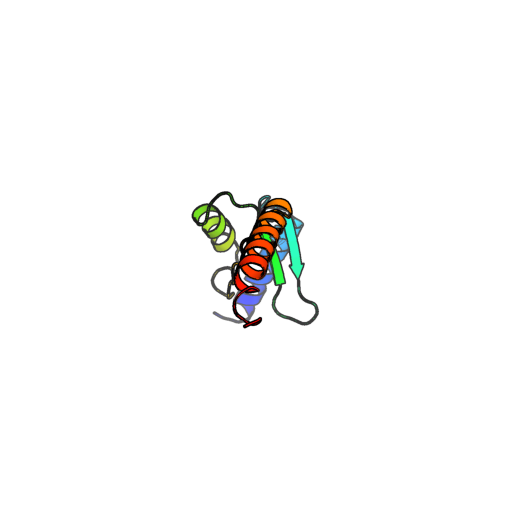7.340 1.00 91.06 69 LEU A O 1
ATOM 548 N N . THR A 1 70 ? -7.714 1.202 9.422 1.00 88.81 70 THR A N 1
ATOM 549 C CA . THR A 1 70 ? -9.013 1.568 9.981 1.00 88.81 70 THR A CA 1
ATOM 550 C C . THR A 1 70 ? -8.955 2.999 10.499 1.00 88.81 70 THR A C 1
ATOM 552 O O . THR A 1 70 ? -7.882 3.579 10.667 1.00 88.81 70 THR A O 1
ATOM 555 N N . THR A 1 71 ? -10.117 3.584 10.758 1.00 90.75 71 THR A N 1
ATOM 556 C CA . THR A 1 71 ? -10.200 4.925 11.339 1.00 90.75 71 THR A CA 1
ATOM 557 C C . THR A 1 71 ? -9.788 4.917 12.816 1.00 90.75 71 THR A C 1
ATOM 559 O O . THR A 1 71 ? -9.878 3.897 13.518 1.00 90.75 71 THR A O 1
ATOM 562 N N . ILE A 1 72 ? -9.360 6.072 13.325 1.00 94.69 72 ILE A N 1
ATOM 563 C CA . ILE A 1 72 ? -9.037 6.229 14.750 1.00 94.69 72 ILE A CA 1
ATOM 564 C C . ILE A 1 72 ? -10.293 5.999 15.605 1.00 94.69 72 ILE A C 1
ATOM 566 O O . ILE A 1 72 ? -10.223 5.380 16.665 1.00 94.69 72 ILE A O 1
ATOM 570 N N . GLU A 1 73 ? -11.468 6.392 15.117 1.00 95.94 73 GLU A N 1
ATOM 571 C CA . GLU A 1 73 ? -12.766 6.194 15.759 1.00 95.94 73 GLU A CA 1
ATOM 572 C C . GLU A 1 73 ? -13.107 4.706 15.926 1.00 95.94 73 GLU A C 1
ATOM 574 O O . GLU A 1 73 ? -13.537 4.275 17.002 1.00 95.94 73 GLU A O 1
ATOM 579 N N . GLN A 1 74 ? -12.895 3.897 14.883 1.00 92.56 74 GLN A N 1
ATOM 580 C CA . GLN A 1 74 ? -13.079 2.442 14.940 1.00 92.56 74 GLN A CA 1
ATOM 581 C C . GLN A 1 74 ? -12.083 1.786 15.906 1.00 92.56 74 GLN A C 1
ATOM 583 O O . GLN A 1 74 ? -12.462 0.899 16.682 1.00 92.56 74 GLN A O 1
ATOM 588 N N . SER A 1 75 ? -10.840 2.269 15.923 1.00 94.62 75 SER A N 1
ATOM 589 C CA . SER A 1 75 ? -9.817 1.824 16.875 1.00 94.62 75 SER A CA 1
ATOM 590 C C . SER A 1 75 ? -10.238 2.121 18.320 1.00 94.62 75 SER A C 1
ATOM 592 O O . SER A 1 75 ? -10.284 1.216 19.156 1.00 94.62 75 SER A O 1
ATOM 594 N N . LEU A 1 76 ? -10.673 3.353 18.606 1.00 96.94 76 LEU A N 1
ATOM 595 C CA . LEU A 1 76 ? -11.172 3.768 19.922 1.00 96.94 76 LEU A CA 1
ATOM 596 C C . LEU A 1 76 ? -12.398 2.964 20.363 1.00 96.94 76 LEU A C 1
ATOM 598 O O . LEU A 1 76 ? -12.496 2.564 21.523 1.00 96.94 76 LEU A O 1
ATOM 602 N N . LYS A 1 77 ? -13.333 2.684 19.449 1.00 96.25 77 LYS A N 1
ATOM 603 C CA . LYS A 1 77 ? -14.494 1.827 19.734 1.00 96.25 77 LYS A CA 1
ATOM 604 C C . LYS A 1 77 ? -14.063 0.428 20.179 1.00 96.25 77 LYS A C 1
ATOM 606 O O . LYS A 1 77 ? -14.675 -0.144 21.081 1.00 96.25 77 LYS A O 1
ATOM 611 N N . THR A 1 78 ? -13.024 -0.121 19.556 1.00 94.06 78 THR A N 1
ATOM 612 C CA . THR A 1 78 ? -12.483 -1.444 19.892 1.00 94.06 78 THR A CA 1
ATOM 613 C C . THR A 1 78 ? -11.833 -1.446 21.274 1.00 94.06 78 THR A C 1
ATOM 615 O O . THR A 1 78 ? -12.120 -2.341 22.072 1.00 94.06 78 THR A O 1
ATOM 618 N N . ILE A 1 79 ? -11.047 -0.412 21.588 1.00 95.75 79 ILE A N 1
ATOM 619 C CA . ILE A 1 79 ? -10.409 -0.233 22.900 1.00 95.75 79 ILE A CA 1
ATOM 620 C C . ILE A 1 79 ? -11.469 -0.126 24.003 1.00 95.75 79 ILE A C 1
ATOM 622 O O . ILE A 1 79 ? -11.448 -0.920 24.939 1.00 95.75 79 ILE A O 1
ATOM 626 N N . LYS A 1 80 ? -12.479 0.738 23.841 1.00 96.81 80 LYS A N 1
ATOM 627 C CA . LYS A 1 80 ? -13.575 0.891 24.819 1.00 96.81 80 LYS A CA 1
ATOM 628 C C . LYS A 1 80 ? -14.312 -0.422 25.100 1.00 96.81 80 LYS A C 1
ATOM 630 O O . LYS A 1 80 ? -14.660 -0.725 26.239 1.00 96.81 80 LYS A O 1
ATOM 635 N N . LYS A 1 81 ? -14.533 -1.249 24.071 1.00 95.38 81 LYS A N 1
ATOM 636 C CA . LYS A 1 81 ? -15.117 -2.592 24.243 1.00 95.38 81 LYS A CA 1
ATOM 637 C C . LYS A 1 81 ? -14.188 -3.553 24.989 1.00 95.38 81 LYS A C 1
ATOM 639 O O . LYS A 1 81 ? -14.671 -4.482 25.633 1.00 95.38 81 LYS A O 1
ATOM 644 N N . ALA A 1 82 ? -12.872 -3.421 24.839 1.00 93.69 82 ALA A N 1
ATOM 645 C CA . ALA A 1 82 ? -11.908 -4.220 25.590 1.00 93.69 82 ALA A CA 1
ATOM 646 C C . ALA A 1 82 ? -11.885 -3.806 27.070 1.00 93.69 82 ALA A C 1
ATOM 648 O O . ALA A 1 82 ? -11.960 -4.676 27.932 1.00 93.69 82 ALA A O 1
ATOM 649 N N . GLU A 1 83 ? -11.908 -2.502 27.358 1.00 95.12 83 GLU A N 1
ATOM 650 C CA . GLU A 1 83 ? -11.999 -1.961 28.723 1.00 95.12 83 GLU A CA 1
ATOM 651 C C . GLU A 1 83 ? -13.257 -2.458 29.449 1.00 95.12 83 GLU A C 1
ATOM 653 O O . GLU A 1 83 ? -13.178 -2.951 30.573 1.00 95.12 83 GLU A O 1
ATOM 658 N N . GLN A 1 84 ? -14.418 -2.416 28.785 1.00 93.31 84 GLN A N 1
ATOM 659 C CA . GLN A 1 84 ? -15.674 -2.930 29.344 1.00 93.31 84 GLN A CA 1
ATOM 660 C C . GLN A 1 84 ? -15.604 -4.426 29.676 1.00 93.31 84 GLN A C 1
ATOM 662 O O . GLN A 1 84 ? -16.081 -4.844 30.729 1.00 93.31 84 GLN A O 1
ATOM 667 N N . ARG A 1 85 ? -14.991 -5.235 28.801 1.00 91.38 85 ARG A N 1
ATOM 668 C CA . ARG A 1 85 ? -14.794 -6.672 29.045 1.00 91.38 85 ARG A CA 1
ATOM 669 C C . ARG A 1 85 ? -13.857 -6.916 30.228 1.00 91.38 85 ARG A C 1
ATOM 671 O O . ARG A 1 85 ? -14.179 -7.731 31.084 1.00 91.38 85 ARG A O 1
ATOM 678 N N . ALA A 1 86 ? -12.752 -6.177 30.314 1.00 91.62 86 ALA A N 1
ATOM 679 C CA . ALA A 1 86 ? -11.817 -6.276 31.433 1.00 91.62 86 ALA A CA 1
ATOM 680 C C . ALA A 1 86 ? -12.491 -5.934 32.776 1.00 91.62 86 ALA A C 1
ATOM 682 O O . ALA A 1 86 ? -12.332 -6.669 33.749 1.00 91.62 86 ALA A O 1
ATOM 683 N N . ALA A 1 87 ? -13.316 -4.882 32.814 1.00 90.06 87 ALA A N 1
ATOM 684 C CA . ALA A 1 87 ? -14.071 -4.501 34.009 1.00 90.06 87 ALA A CA 1
ATOM 685 C C . ALA A 1 87 ? -15.084 -5.578 34.448 1.00 90.06 87 ALA A C 1
ATOM 687 O O . ALA A 1 87 ? -15.269 -5.802 35.642 1.00 90.06 87 ALA A O 1
ATOM 688 N N . GLN A 1 88 ? -15.711 -6.280 33.498 1.00 85.75 88 GLN A N 1
ATOM 689 C CA . GLN A 1 88 ? -16.657 -7.369 33.781 1.00 85.75 88 GLN A CA 1
ATOM 690 C C . GLN A 1 88 ? -15.980 -8.654 34.284 1.00 85.75 88 GLN A C 1
ATOM 692 O O . GLN A 1 88 ? -16.632 -9.463 34.938 1.00 85.75 88 GLN A O 1
ATOM 697 N N . MET A 1 89 ? -14.687 -8.845 34.007 1.00 79.94 89 MET A N 1
ATOM 698 C CA . MET A 1 89 ? -13.906 -9.996 34.482 1.00 79.94 89 MET A CA 1
ATOM 699 C C . MET A 1 89 ? -13.290 -9.774 35.874 1.00 79.94 89 MET A C 1
ATOM 701 O O . MET A 1 89 ? -12.924 -10.736 36.546 1.00 79.94 89 MET A O 1
ATOM 705 N N . ALA A 1 90 ? -13.212 -8.525 36.341 1.00 64.69 90 ALA A N 1
ATOM 706 C CA . ALA A 1 90 ? -12.640 -8.166 37.637 1.00 64.69 90 ALA A CA 1
ATOM 707 C C . ALA A 1 90 ? -13.357 -8.719 38.902 1.00 64.69 90 ALA A C 1
ATOM 709 O O . ALA A 1 90 ? -12.660 -8.919 39.898 1.00 64.69 90 ALA A O 1
ATOM 710 N N . PRO A 1 91 ? -14.677 -9.024 38.950 1.00 57.28 91 PRO A N 1
ATOM 711 C CA . PRO A 1 91 ? -15.314 -9.434 40.205 1.00 57.28 91 PRO A CA 1
ATOM 712 C C . PRO A 1 91 ? -15.154 -10.923 40.575 1.00 57.28 91 PRO A C 1
ATOM 714 O O . PRO A 1 91 ? -15.748 -11.356 41.558 1.00 57.28 91 PRO A O 1
ATOM 717 N N . ALA A 1 92 ? -14.356 -11.719 39.852 1.00 56.59 92 ALA A N 1
ATOM 718 C CA . ALA A 1 92 ? -14.191 -13.152 40.144 1.0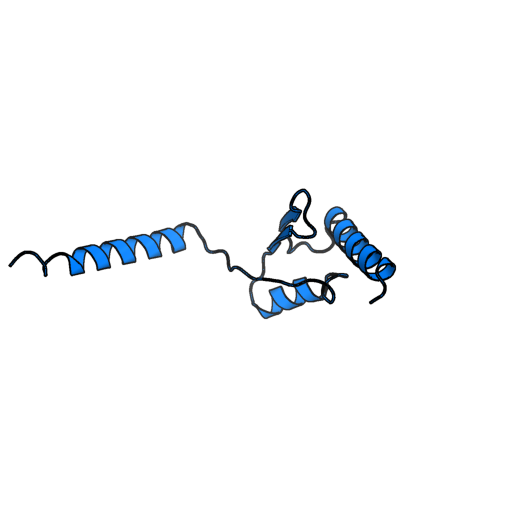0 56.59 92 ALA A CA 1
ATOM 719 C C . ALA A 1 92 ? -12.998 -13.507 41.062 1.00 56.59 92 ALA A C 1
ATOM 721 O O . ALA A 1 92 ? -12.904 -14.650 41.496 1.00 56.59 92 ALA A O 1
ATOM 722 N N . ILE A 1 93 ? -12.096 -12.562 41.370 1.00 56.97 93 ILE A N 1
ATOM 723 C CA . ILE A 1 93 ? -10.847 -12.829 42.128 1.00 56.97 93 ILE A CA 1
ATOM 724 C C . ILE A 1 93 ? -10.945 -12.390 43.609 1.00 56.97 93 ILE A C 1
ATOM 726 O O . ILE A 1 93 ? -10.064 -12.681 44.408 1.00 56.97 93 ILE A O 1
ATOM 730 N N . ALA A 1 94 ? -12.030 -11.721 44.015 1.00 53.59 94 ALA A N 1
ATOM 731 C CA . ALA A 1 94 ? -12.169 -11.123 45.351 1.00 53.59 94 ALA A CA 1
ATOM 732 C C . ALA A 1 94 ? -13.062 -11.916 46.335 1.00 53.59 94 ALA A C 1
ATOM 734 O O . ALA A 1 94 ? -13.724 -11.306 47.177 1.00 53.59 94 ALA A O 1
ATOM 735 N N . ARG A 1 95 ? -13.120 -13.250 46.236 1.00 42.84 95 ARG A N 1
ATOM 736 C CA . ARG A 1 95 ? -13.767 -14.108 47.245 1.00 42.84 95 ARG A CA 1
ATOM 737 C C . ARG A 1 95 ? -12.869 -15.254 47.663 1.00 42.84 95 ARG A C 1
ATOM 739 O O . ARG A 1 95 ? -12.334 -15.918 46.753 1.00 42.84 95 ARG A O 1
#

Secondary structure (DSSP, 8-state):
--HHHHHHHHHHHHHHHHTT--TTEEEEEEPTTSS-EEEEE--SSHHHHHHHHHTSTTGGGS---------HHHHHHHHHHHHHHHHHHGGGS--

Nearest PDB structures (foldseek):
  3zo7-assembly1_F  TM=8.003E-01  e=2.685E-02  Rhodococcus opacus
  4fpi-assembly1_C  TM=8.282E-01  e=3.309E-02  Rhodococcus opacus
  3znj-assembly3_9  TM=7.841E-01  e=3.087E-02  Rhodococcus opacus
  3zo7-assembly1_E  TM=8.433E-01  e=5.388E-02  Rhodococcus opacus
  3znj-assembly1_3  TM=7.966E-01  e=7.119E-02  Rhodococcus opacus